Protein AF-A0A016A3X8-F1 (afdb_monomer)

Secondary structure (DSSP, 8-state):
-------SSS--HHHHHHHHHHSTT-----EEEEGGGTEEEES-TT-SS----EEEEEE-TTS-EEEEEESSHHHHHHHHHHHHS---SSHHHHHHHHHHHTTT-TT-EEEEEEPEE-

Mean predicted aligned error: 3.62 Å

Foldseek 3Di:
DDDDDDDPPDDPVVVVVVVCVVPVVDDDWDWDDDPVVLATATQPPVCPPNQFFKWKWWAALVRDTDIDTDNDVVVVQVVLCVVQVDHDDDPVVSQVSQVVRCVSPVPTGIDMHGHDYD

Organism: NCBI:txid1339280

Sequence (118 aa):
MKFTTETAWSPCDETFELVCEKFPTLCYFYQSEEPGLAEYWTNDQEGKYFPDKYIADLCTPDDKWYKEYFVNQTEIFKWFEEISGQSVESITEILAIAEQWKNENDKSFCNIYEYAAG

Radius of gyration: 17.31 Å; Cα contacts (8 Å, |Δi|>4): 169; chains: 1; bounding box: 45×26×46 Å

pLDDT: mean 94.52, std 3.82, range [76.69, 98.25]

Structure (mmCIF, N/CA/C/O backbone):
data_AF-A0A016A3X8-F1
#
_entry.id   AF-A0A016A3X8-F1
#
loop_
_atom_site.group_PDB
_atom_site.id
_atom_site.type_symbol
_atom_site.label_atom_id
_atom_site.label_alt_id
_atom_site.label_comp_id
_atom_site.label_asym_id
_atom_site.label_entity_id
_atom_site.label_seq_id
_atom_site.pdbx_PDB_ins_code
_atom_site.Cartn_x
_atom_site.Cartn_y
_atom_site.Cartn_z
_atom_site.occupancy
_atom_site.B_iso_or_equiv
_atom_site.auth_seq_id
_atom_site.auth_comp_id
_atom_site.auth_asym_id
_atom_site.auth_atom_id
_atom_site.pdbx_PDB_model_num
ATOM 1 N N . MET A 1 1 ? 8.181 -10.983 -19.287 1.00 85.00 1 MET A N 1
ATOM 2 C CA . MET A 1 1 ? 8.244 -12.114 -18.333 1.00 85.00 1 MET A CA 1
ATOM 3 C C . MET A 1 1 ? 8.016 -11.532 -16.948 1.00 85.00 1 MET A C 1
ATOM 5 O O . MET A 1 1 ? 8.533 -10.450 -16.719 1.00 85.00 1 MET A O 1
ATOM 9 N N . LYS A 1 2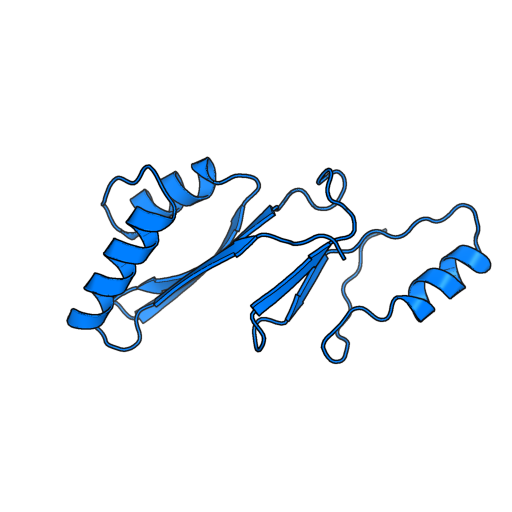 ? 7.234 -12.175 -16.075 1.00 89.81 2 LYS A N 1
ATOM 10 C CA . LYS A 1 2 ? 6.999 -11.730 -14.689 1.00 89.81 2 LYS A CA 1
ATOM 11 C C . LYS A 1 2 ? 7.243 -12.920 -13.765 1.00 89.81 2 LYS A C 1
ATOM 13 O O . LYS A 1 2 ? 6.823 -14.026 -14.098 1.00 89.81 2 LYS A O 1
ATOM 18 N N . PHE A 1 3 ? 7.949 -12.703 -12.668 1.00 90.81 3 PHE A N 1
ATOM 19 C CA . PHE A 1 3 ? 8.227 -13.698 -11.636 1.00 90.81 3 PHE A CA 1
ATOM 20 C C . PHE A 1 3 ? 8.322 -12.988 -10.286 1.00 90.81 3 PHE A C 1
ATOM 22 O O . PHE A 1 3 ? 8.423 -11.763 -10.240 1.00 90.81 3 PHE A O 1
ATOM 29 N N . THR A 1 4 ? 8.259 -13.758 -9.208 1.00 92.56 4 THR A N 1
ATOM 30 C CA . THR A 1 4 ? 8.367 -13.271 -7.832 1.00 92.56 4 THR A CA 1
ATOM 31 C C . THR A 1 4 ? 9.602 -13.871 -7.178 1.00 92.56 4 THR A C 1
ATOM 33 O O . THR A 1 4 ? 9.974 -15.011 -7.468 1.00 92.56 4 THR A O 1
ATOM 36 N N . THR A 1 5 ? 10.235 -13.105 -6.300 1.00 91.25 5 THR A N 1
ATOM 37 C CA . THR A 1 5 ? 11.411 -13.518 -5.531 1.00 91.25 5 THR A CA 1
ATOM 38 C C . THR A 1 5 ? 11.248 -13.068 -4.091 1.00 91.25 5 THR A C 1
ATOM 40 O O . THR A 1 5 ? 10.657 -12.023 -3.848 1.00 91.25 5 THR A O 1
ATOM 43 N N . GLU A 1 6 ? 11.812 -13.829 -3.163 1.00 91.31 6 GLU A N 1
ATOM 44 C CA . GLU A 1 6 ? 11.952 -13.431 -1.764 1.00 91.31 6 GLU A CA 1
ATOM 45 C C . GLU A 1 6 ? 13.440 -13.206 -1.487 1.00 91.31 6 GLU A C 1
ATOM 47 O O . GLU A 1 6 ? 14.279 -14.055 -1.806 1.00 91.31 6 GLU A O 1
ATOM 52 N N . THR A 1 7 ? 13.772 -12.046 -0.935 1.00 87.62 7 THR A N 1
ATOM 53 C CA . THR A 1 7 ? 15.133 -11.619 -0.592 1.00 87.62 7 THR A CA 1
ATOM 54 C C . THR A 1 7 ? 15.158 -11.122 0.852 1.00 87.62 7 THR A C 1
ATOM 56 O O . THR A 1 7 ? 14.123 -11.015 1.505 1.00 87.62 7 THR A O 1
ATOM 59 N N . ALA A 1 8 ? 16.348 -10.858 1.393 1.00 83.75 8 ALA A N 1
ATOM 60 C CA . ALA A 1 8 ? 16.462 -10.285 2.728 1.00 83.75 8 ALA A CA 1
ATOM 61 C C . ALA A 1 8 ? 16.289 -8.761 2.648 1.00 83.75 8 ALA A C 1
ATOM 63 O O . ALA A 1 8 ? 17.215 -8.078 2.217 1.00 83.75 8 ALA A O 1
ATOM 64 N N . TRP A 1 9 ? 15.139 -8.256 3.105 1.00 76.69 9 TRP A N 1
ATOM 65 C CA . TRP A 1 9 ? 14.829 -6.838 3.367 1.00 76.69 9 TRP A CA 1
ATOM 66 C C . TRP A 1 9 ? 14.687 -5.917 2.148 1.00 76.69 9 TRP A C 1
ATOM 68 O O . TRP A 1 9 ? 13.847 -5.026 2.166 1.00 76.69 9 TRP A O 1
ATOM 78 N N . SER A 1 10 ? 15.471 -6.115 1.089 1.00 82.44 10 SER A N 1
ATOM 79 C CA . SER A 1 10 ? 15.440 -5.277 -0.113 1.00 82.44 10 SER A CA 1
ATOM 80 C C . SER A 1 10 ? 15.576 -6.106 -1.391 1.00 82.44 10 SER A C 1
ATOM 82 O O . SER A 1 10 ? 16.045 -7.253 -1.340 1.00 82.44 10 SER A O 1
ATOM 84 N N . PRO A 1 11 ? 15.210 -5.548 -2.559 1.00 84.94 11 PRO A N 1
ATOM 85 C CA . PRO A 1 11 ? 15.573 -6.122 -3.847 1.00 84.94 11 PRO A CA 1
ATOM 86 C C . PRO A 1 11 ? 17.077 -6.411 -3.929 1.00 84.94 11 PRO A C 1
ATOM 88 O O . PRO A 1 11 ? 17.897 -5.681 -3.374 1.00 84.94 11 PRO A O 1
ATOM 91 N N . CYS A 1 12 ? 17.442 -7.494 -4.617 1.00 88.88 12 CYS A N 1
ATOM 92 C CA . CYS A 1 12 ? 18.838 -7.785 -4.942 1.00 88.88 12 CYS A CA 1
ATOM 93 C C . CYS A 1 12 ? 19.155 -7.207 -6.322 1.00 88.88 12 CYS A C 1
ATOM 95 O O . CYS A 1 12 ? 19.268 -7.945 -7.309 1.00 88.88 12 CYS A O 1
ATOM 97 N N . ASP A 1 13 ? 19.226 -5.880 -6.386 1.00 88.56 13 ASP A N 1
ATOM 98 C CA . ASP A 1 13 ? 19.385 -5.129 -7.631 1.00 88.56 13 ASP A CA 1
ATOM 99 C C . ASP A 1 13 ? 20.623 -5.571 -8.407 1.00 88.56 13 ASP A C 1
ATOM 101 O O . ASP A 1 13 ? 20.549 -5.743 -9.622 1.00 88.56 13 ASP A O 1
ATOM 105 N N . GLU A 1 14 ? 21.714 -5.919 -7.719 1.00 90.31 14 GLU A N 1
ATOM 106 C CA . GLU A 1 14 ? 22.961 -6.355 -8.353 1.00 90.31 14 GLU A CA 1
ATOM 107 C C . GLU A 1 14 ? 22.769 -7.618 -9.204 1.00 90.31 14 GLU A C 1
ATOM 109 O O . GLU A 1 14 ? 23.426 -7.804 -10.232 1.00 90.31 14 GLU A O 1
ATOM 114 N N . THR A 1 15 ? 21.841 -8.498 -8.811 1.00 90.81 15 THR A N 1
ATOM 115 C CA . THR A 1 15 ? 21.508 -9.691 -9.600 1.00 90.81 15 THR A CA 1
ATOM 116 C C . THR A 1 15 ? 20.797 -9.304 -10.895 1.00 90.81 15 THR A C 1
ATOM 118 O O . THR A 1 15 ? 21.094 -9.862 -11.955 1.00 90.81 15 THR A O 1
ATOM 121 N N . PHE A 1 16 ? 19.863 -8.354 -10.837 1.00 91.19 16 PHE A N 1
ATOM 122 C CA . PHE A 1 16 ? 19.125 -7.897 -12.013 1.00 91.19 16 PHE A CA 1
ATOM 123 C C . PHE A 1 16 ? 19.992 -7.048 -12.942 1.00 91.19 16 PHE A C 1
ATOM 125 O O . PHE A 1 16 ? 19.949 -7.238 -14.160 1.00 91.19 16 PHE A O 1
ATOM 132 N N . GLU A 1 17 ? 20.834 -6.188 -12.377 1.00 92.62 17 GLU A N 1
ATOM 133 C CA . GLU A 1 17 ? 21.842 -5.422 -13.102 1.00 92.62 17 GLU A CA 1
ATOM 134 C C . GLU A 1 17 ? 22.770 -6.349 -13.889 1.00 92.62 17 GLU A C 1
ATOM 136 O O . GLU A 1 17 ? 22.898 -6.188 -15.103 1.00 92.62 17 GLU A O 1
ATOM 141 N N . LEU A 1 18 ? 23.308 -7.402 -13.262 1.00 94.75 18 LEU A N 1
ATOM 142 C CA . LEU A 1 18 ? 24.160 -8.388 -13.933 1.00 94.75 18 LEU A CA 1
ATOM 143 C C . LEU A 1 18 ? 23.449 -9.098 -15.103 1.00 94.75 18 LEU A C 1
ATOM 145 O O . LEU A 1 18 ? 24.055 -9.380 -16.144 1.00 94.75 18 LEU A O 1
ATOM 149 N N . VAL A 1 19 ? 22.154 -9.402 -14.962 1.00 92.38 19 VAL A N 1
ATOM 150 C CA . VAL A 1 19 ? 21.351 -9.988 -16.049 1.00 92.38 19 VAL A CA 1
ATOM 151 C C . VAL A 1 19 ? 21.213 -9.001 -17.209 1.00 92.38 19 VAL A C 1
ATOM 153 O O . VAL A 1 19 ? 21.394 -9.394 -18.365 1.00 92.38 19 VAL A O 1
ATOM 156 N N . CYS A 1 20 ? 20.939 -7.729 -16.923 1.00 93.31 20 CYS A N 1
ATOM 157 C CA . CYS A 1 20 ? 20.851 -6.673 -17.929 1.00 93.31 20 CYS A CA 1
ATOM 158 C C . CYS A 1 20 ? 22.199 -6.400 -18.611 1.00 93.31 20 CYS A C 1
ATOM 160 O O . CYS A 1 20 ? 22.235 -6.233 -19.830 1.00 93.31 20 CYS A O 1
ATOM 162 N N . GLU A 1 21 ? 23.316 -6.452 -17.882 1.00 94.81 21 GLU A N 1
ATOM 163 C CA . GLU A 1 21 ? 24.662 -6.384 -18.461 1.00 94.81 21 GLU A CA 1
ATOM 164 C C . GLU A 1 21 ? 24.911 -7.533 -19.446 1.00 94.81 21 GLU A C 1
ATOM 166 O O . GLU A 1 21 ? 25.468 -7.336 -20.531 1.00 94.81 21 GLU A O 1
ATOM 171 N N . LYS A 1 22 ? 24.477 -8.752 -19.097 1.00 97.00 22 LYS A N 1
ATOM 172 C CA . LYS A 1 22 ? 24.661 -9.929 -19.951 1.00 97.00 22 LYS A CA 1
ATOM 173 C C . LYS A 1 22 ? 23.731 -9.938 -21.164 1.00 97.00 22 LYS A C 1
ATOM 175 O O . LYS A 1 22 ? 24.113 -10.456 -22.219 1.00 97.00 22 LYS A O 1
ATOM 180 N N . PHE A 1 23 ? 22.532 -9.381 -21.021 1.00 95.94 23 PHE A N 1
ATOM 181 C CA . PHE A 1 23 ? 21.494 -9.332 -22.046 1.00 95.94 23 PHE A CA 1
ATOM 182 C C . PHE A 1 23 ? 20.973 -7.892 -22.218 1.00 95.94 23 PHE A C 1
ATOM 184 O O . PHE A 1 23 ? 19.876 -7.586 -21.754 1.00 95.94 23 PHE A O 1
ATOM 191 N N . PRO A 1 24 ? 21.680 -7.020 -22.969 1.00 93.19 24 PRO A N 1
ATOM 192 C CA . PRO A 1 24 ? 21.409 -5.571 -23.013 1.00 93.19 24 PRO A CA 1
ATOM 193 C C . PRO A 1 24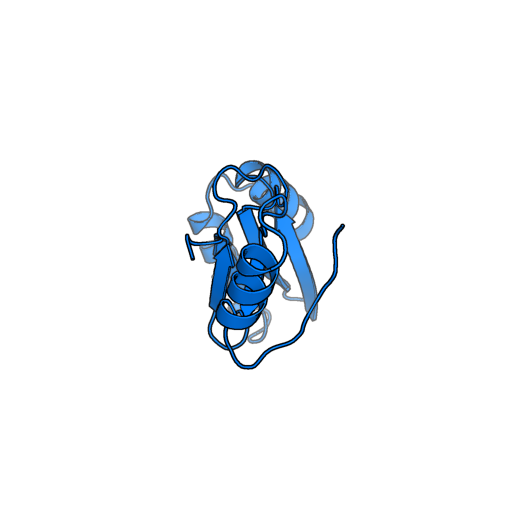 ? 20.057 -5.148 -23.601 1.00 93.19 24 PRO A C 1
ATOM 195 O O . PRO A 1 24 ? 19.715 -3.971 -23.607 1.00 93.19 24 PRO A O 1
ATOM 198 N N . THR A 1 25 ? 19.302 -6.094 -24.160 1.00 95.50 25 THR A N 1
ATOM 199 C CA . THR A 1 25 ? 17.938 -5.850 -24.658 1.00 95.50 25 THR A CA 1
ATOM 200 C C . THR A 1 25 ? 16.877 -6.011 -23.570 1.00 95.50 25 THR A C 1
ATOM 202 O O . THR A 1 25 ? 15.715 -5.684 -23.803 1.00 95.50 25 THR A O 1
ATOM 205 N N . LEU A 1 26 ? 17.259 -6.528 -22.399 1.00 93.81 26 LEU A N 1
ATOM 206 C CA . LEU A 1 26 ? 16.390 -6.659 -21.243 1.00 93.81 26 LEU A CA 1
ATOM 207 C C . LEU A 1 26 ? 16.487 -5.408 -20.370 1.00 93.81 26 LEU A C 1
ATOM 209 O O . LEU A 1 26 ? 17.570 -4.889 -20.116 1.00 93.81 26 LEU A O 1
ATOM 213 N N . CYS A 1 27 ? 15.338 -4.987 -19.859 1.00 92.19 27 CYS A N 1
ATOM 214 C CA . CYS A 1 27 ? 15.216 -4.050 -18.750 1.00 92.19 27 CYS A CA 1
ATOM 215 C C . CYS A 1 27 ? 14.398 -4.743 -17.660 1.00 92.19 27 CYS A C 1
ATOM 217 O O . CYS A 1 27 ? 13.520 -5.555 -17.981 1.00 92.19 27 CYS A O 1
ATOM 219 N N . TYR A 1 28 ? 14.670 -4.429 -16.398 1.00 93.12 28 TYR A N 1
ATOM 220 C CA . TYR A 1 28 ? 13.908 -4.958 -15.274 1.00 93.12 28 TYR A CA 1
ATOM 221 C C . TYR A 1 28 ? 13.112 -3.845 -14.598 1.00 93.12 28 TYR A C 1
ATOM 223 O O . TYR A 1 28 ? 13.554 -2.702 -14.517 1.00 93.12 28 TYR A O 1
ATOM 231 N N . PHE A 1 29 ? 11.926 -4.213 -14.129 1.00 94.69 29 PHE A N 1
ATOM 232 C CA . PHE A 1 29 ? 11.071 -3.378 -13.302 1.00 94.69 29 PHE A CA 1
ATOM 233 C C . PHE A 1 29 ? 10.638 -4.209 -12.103 1.00 94.69 29 PHE A C 1
ATOM 235 O O . PHE A 1 29 ? 10.431 -5.420 -12.251 1.00 94.69 29 PHE A O 1
ATOM 242 N N . TYR A 1 30 ? 10.493 -3.582 -10.945 1.00 94.12 30 TYR A N 1
ATOM 243 C CA . TYR A 1 30 ? 10.114 -4.270 -9.720 1.00 94.12 30 TYR A CA 1
ATOM 244 C C . TYR A 1 30 ? 9.117 -3.467 -8.887 1.00 94.12 30 TYR A C 1
ATOM 246 O O . TYR A 1 30 ? 9.015 -2.246 -8.987 1.00 94.12 30 TYR A O 1
ATOM 254 N N . GLN A 1 31 ? 8.424 -4.198 -8.022 1.00 95.12 31 GLN A N 1
ATOM 255 C CA . GLN A 1 31 ? 7.641 -3.705 -6.899 1.00 95.12 31 GLN A CA 1
ATOM 256 C C . GLN A 1 31 ? 8.019 -4.606 -5.719 1.00 95.12 31 GLN A C 1
ATOM 258 O O . GLN A 1 31 ? 7.960 -5.831 -5.842 1.00 95.12 31 GLN A O 1
ATOM 263 N N . SER A 1 32 ? 8.498 -4.009 -4.633 1.00 95.00 32 SER A N 1
ATOM 264 C CA . SER A 1 32 ? 9.043 -4.699 -3.464 1.00 95.00 32 SER A CA 1
ATOM 265 C C . SER A 1 32 ? 8.244 -4.350 -2.224 1.00 95.00 32 SER A C 1
ATOM 267 O O . SER A 1 32 ? 7.858 -3.195 -2.046 1.00 95.00 32 SER A O 1
ATOM 269 N N . GLU A 1 33 ? 8.040 -5.335 -1.356 1.00 95.19 33 GLU A N 1
ATOM 270 C CA . GLU A 1 33 ? 7.295 -5.189 -0.111 1.00 95.19 33 GLU A CA 1
ATOM 271 C C . GLU A 1 33 ? 8.080 -5.804 1.043 1.00 95.19 33 GLU A C 1
ATOM 273 O O . GLU A 1 33 ? 8.364 -7.000 1.033 1.00 95.19 33 GLU A O 1
ATOM 278 N N . GLU A 1 34 ? 8.359 -5.001 2.062 1.00 94.19 34 GLU A N 1
ATOM 279 C CA . GLU A 1 34 ? 8.853 -5.440 3.364 1.00 94.19 34 GLU A CA 1
ATOM 280 C C . GLU A 1 34 ? 7.895 -4.906 4.447 1.00 94.19 34 GLU A C 1
ATOM 282 O O . GLU A 1 34 ? 8.119 -3.843 5.043 1.00 94.19 34 GLU A O 1
ATOM 287 N N . PRO A 1 35 ? 6.772 -5.617 4.694 1.00 90.31 35 PRO A N 1
ATOM 288 C CA . PRO A 1 35 ? 5.736 -5.161 5.618 1.00 90.31 35 PRO A CA 1
ATOM 289 C C . PRO A 1 35 ? 6.233 -5.002 7.056 1.00 90.31 35 PRO A C 1
ATOM 291 O O . PRO A 1 35 ? 5.711 -4.163 7.788 1.00 90.31 35 PRO A O 1
ATOM 294 N N . GLY A 1 36 ? 7.254 -5.768 7.467 1.00 88.38 36 GLY A N 1
ATOM 295 C CA . GLY A 1 36 ? 7.823 -5.695 8.812 1.00 88.38 36 GLY A CA 1
ATOM 296 C C . GLY A 1 36 ? 8.497 -4.355 9.117 1.00 88.38 36 GLY A C 1
ATOM 297 O O . GLY A 1 36 ? 8.579 -3.971 10.285 1.00 88.38 36 GLY A O 1
ATOM 298 N N . LEU A 1 37 ? 8.936 -3.633 8.081 1.00 90.81 37 LEU A N 1
ATOM 299 C CA . LEU A 1 37 ? 9.555 -2.308 8.180 1.00 90.81 37 LEU A CA 1
ATOM 300 C C . LEU A 1 37 ? 8.736 -1.204 7.495 1.00 90.81 37 LEU A C 1
ATOM 302 O O . LEU A 1 37 ? 9.176 -0.058 7.468 1.00 90.81 37 LEU A O 1
ATOM 306 N N . ALA A 1 38 ? 7.539 -1.527 6.989 1.00 91.88 38 ALA A N 1
ATOM 307 C CA . ALA A 1 38 ? 6.710 -0.628 6.184 1.00 91.88 38 ALA A CA 1
ATOM 308 C C . ALA A 1 38 ? 7.450 -0.052 4.959 1.00 91.88 38 ALA A C 1
ATOM 310 O O . ALA A 1 38 ? 7.240 1.100 4.573 1.00 91.88 38 ALA A O 1
ATOM 311 N N . GLU A 1 39 ? 8.316 -0.861 4.354 1.00 93.12 39 GLU A N 1
ATOM 312 C CA . GLU A 1 39 ? 9.112 -0.476 3.196 1.00 93.12 39 GLU A CA 1
ATOM 313 C C . GLU A 1 39 ? 8.480 -1.010 1.911 1.00 93.12 39 GLU A C 1
ATOM 315 O O . GLU A 1 39 ? 8.312 -2.215 1.719 1.00 93.12 39 GLU A O 1
ATOM 320 N N . TYR A 1 40 ? 8.117 -0.086 1.024 1.00 95.12 40 TYR A N 1
ATOM 321 C CA . TYR A 1 40 ? 7.418 -0.378 -0.218 1.00 95.12 40 TYR A CA 1
ATOM 322 C C . TYR A 1 40 ? 8.062 0.424 -1.341 1.00 95.12 40 TYR A C 1
ATOM 324 O O . TYR A 1 40 ? 7.948 1.649 -1.384 1.00 95.12 40 TYR A O 1
ATOM 332 N N . TRP A 1 41 ? 8.754 -0.267 -2.243 1.00 95.38 41 TRP A N 1
ATOM 333 C CA . TRP A 1 41 ? 9.619 0.354 -3.249 1.00 95.38 41 TRP A CA 1
ATOM 334 C C . TRP A 1 41 ? 9.240 -0.084 -4.658 1.00 95.38 41 TRP A C 1
ATOM 336 O O . TRP A 1 41 ? 8.881 -1.241 -4.886 1.00 95.38 41 TRP A O 1
ATOM 346 N N . THR A 1 42 ? 9.357 0.819 -5.626 1.00 96.06 42 THR A N 1
ATOM 347 C CA . THR A 1 42 ? 9.251 0.483 -7.047 1.00 96.06 42 THR A CA 1
ATOM 348 C C . THR A 1 42 ? 10.113 1.398 -7.906 1.00 96.06 42 THR A C 1
ATOM 350 O O . THR A 1 42 ? 10.162 2.613 -7.699 1.00 96.06 42 THR A O 1
ATOM 353 N N . ASN A 1 43 ? 10.733 0.823 -8.935 1.00 94.94 43 ASN A N 1
ATOM 354 C CA . ASN A 1 43 ? 11.390 1.581 -9.999 1.00 94.94 43 ASN A CA 1
ATOM 355 C C . ASN A 1 43 ? 10.450 1.868 -11.198 1.00 94.94 43 ASN A C 1
ATOM 357 O O . ASN A 1 43 ? 10.868 2.476 -12.184 1.00 94.94 43 ASN A O 1
ATOM 361 N N . ASP A 1 44 ? 9.173 1.469 -11.124 1.00 95.94 44 ASP A N 1
ATOM 362 C CA . ASP A 1 44 ? 8.133 1.715 -12.132 1.00 95.94 44 ASP A CA 1
ATOM 363 C C . ASP A 1 44 ? 7.167 2.819 -11.677 1.00 95.94 44 ASP A C 1
ATOM 365 O O . ASP A 1 44 ? 5.966 2.620 -11.531 1.00 95.94 44 ASP A O 1
ATOM 369 N N . GLN A 1 45 ? 7.695 4.022 -11.453 1.00 92.12 45 GLN A N 1
ATOM 370 C CA . GLN A 1 45 ? 6.920 5.164 -10.938 1.00 92.12 45 GLN A CA 1
ATOM 371 C C . GLN A 1 45 ? 5.757 5.592 -11.855 1.00 92.12 45 GLN A C 1
ATOM 373 O O . GLN A 1 45 ? 4.758 6.164 -11.406 1.00 92.12 45 GLN A O 1
ATOM 378 N N . GLU A 1 46 ? 5.869 5.309 -13.155 1.00 92.06 46 GLU A N 1
ATOM 379 C CA . GLU A 1 46 ? 4.786 5.540 -14.115 1.00 92.06 46 GLU A CA 1
ATOM 380 C C . GLU A 1 46 ? 3.638 4.529 -13.953 1.00 92.06 46 GLU A C 1
ATOM 382 O O . GLU A 1 46 ? 2.518 4.807 -14.385 1.00 92.06 46 GLU A O 1
ATOM 387 N N . GLY A 1 47 ? 3.894 3.388 -13.307 1.00 93.62 47 GLY A N 1
ATOM 388 C CA . GLY A 1 47 ? 2.950 2.292 -13.116 1.00 93.62 47 GLY A CA 1
ATOM 389 C C . GLY A 1 47 ? 2.619 1.561 -14.415 1.00 93.62 47 GLY A C 1
ATOM 390 O O . GLY A 1 47 ? 1.489 1.118 -14.625 1.00 93.62 47 GLY A O 1
ATOM 391 N N . LYS A 1 48 ? 3.578 1.483 -15.344 1.00 94.88 48 LYS A N 1
ATOM 392 C CA . LYS A 1 48 ? 3.359 0.904 -16.676 1.00 94.88 48 LYS A CA 1
ATOM 393 C C . LYS A 1 48 ? 3.252 -0.621 -16.634 1.00 94.88 48 LYS A C 1
ATOM 395 O O . LYS A 1 48 ? 2.537 -1.217 -17.441 1.00 94.88 48 LYS A O 1
ATOM 400 N N . TYR A 1 49 ? 3.995 -1.246 -15.735 1.00 94.94 49 TYR A N 1
ATOM 401 C CA . TYR A 1 49 ? 4.077 -2.688 -15.523 1.00 94.94 49 TYR A CA 1
ATOM 402 C C . TYR A 1 49 ? 3.474 -3.102 -14.174 1.00 94.94 49 TYR A C 1
ATOM 404 O O . TYR A 1 49 ? 2.961 -4.219 -14.055 1.00 94.94 49 TYR A O 1
ATOM 412 N N . PHE A 1 50 ? 3.509 -2.197 -13.198 1.00 95.38 50 PHE A N 1
ATOM 413 C CA . PHE A 1 50 ? 2.997 -2.329 -11.841 1.00 95.38 50 PHE A CA 1
ATOM 414 C C . PHE A 1 50 ? 2.065 -1.146 -11.540 1.00 95.38 50 PHE A C 1
ATOM 416 O O . PHE A 1 50 ? 2.516 -0.107 -11.069 1.00 95.38 50 PHE A O 1
ATOM 423 N N . PRO A 1 51 ? 0.770 -1.247 -11.888 1.00 95.81 51 PRO A N 1
ATOM 424 C CA . PRO A 1 51 ? -0.143 -0.106 -11.820 1.00 95.81 51 PRO A CA 1
ATOM 425 C C . PRO A 1 51 ? -0.518 0.291 -10.388 1.00 95.81 51 PRO A C 1
ATOM 427 O O . PRO A 1 51 ? -0.956 1.421 -10.170 1.00 95.81 51 PRO A O 1
ATOM 430 N N . ASP A 1 52 ? -0.369 -0.624 -9.432 1.00 97.19 52 ASP A N 1
ATOM 431 C CA . ASP A 1 52 ? -0.711 -0.396 -8.035 1.00 97.19 52 ASP A CA 1
ATOM 432 C C . ASP A 1 52 ? 0.281 0.578 -7.397 1.00 97.19 52 ASP A C 1
ATOM 434 O O . ASP A 1 52 ? 1.495 0.396 -7.452 1.00 97.19 52 ASP A O 1
ATOM 438 N N . LYS A 1 53 ? -0.253 1.628 -6.778 1.00 96.69 53 LYS A N 1
ATOM 439 C CA . LYS A 1 53 ? 0.520 2.685 -6.114 1.00 96.69 53 LYS A CA 1
ATOM 440 C C . LYS A 1 53 ? 0.343 2.675 -4.613 1.00 96.69 53 LYS A C 1
ATOM 442 O O . LYS A 1 53 ? 1.225 3.140 -3.901 1.00 96.69 53 LYS A O 1
ATOM 447 N N . TYR A 1 54 ? -0.778 2.141 -4.147 1.00 97.44 54 TYR A N 1
ATOM 448 C CA . TYR A 1 54 ? -1.139 2.127 -2.746 1.00 97.44 54 TYR A CA 1
ATOM 449 C C . TYR A 1 54 ? -1.436 0.717 -2.266 1.00 97.44 54 TYR A C 1
ATOM 451 O O . TYR A 1 54 ? -1.895 -0.133 -3.030 1.00 97.44 54 TYR A O 1
ATOM 459 N N . ILE A 1 55 ? -1.226 0.512 -0.974 1.00 97.81 55 ILE A N 1
ATOM 460 C CA . ILE A 1 55 ? -1.551 -0.717 -0.258 1.00 97.81 55 ILE A CA 1
ATOM 461 C C . ILE A 1 55 ? -2.373 -0.315 0.955 1.00 97.81 55 ILE A C 1
ATOM 463 O O . ILE A 1 55 ? -1.940 0.549 1.718 1.00 97.81 55 ILE A O 1
ATOM 467 N N . ALA A 1 56 ? -3.527 -0.940 1.151 1.00 97.56 56 ALA A N 1
ATOM 468 C CA . ALA A 1 56 ? -4.251 -0.867 2.411 1.00 97.56 56 ALA A CA 1
ATOM 469 C C . ALA A 1 56 ? -4.091 -2.193 3.154 1.00 97.56 56 ALA A C 1
ATOM 471 O O . ALA A 1 56 ? -4.395 -3.248 2.602 1.00 97.56 56 ALA A O 1
ATOM 472 N N . ASP A 1 57 ? -3.626 -2.129 4.397 1.00 97.25 57 ASP A N 1
ATOM 473 C CA . ASP A 1 57 ? -3.527 -3.256 5.324 1.00 97.25 57 ASP A CA 1
ATOM 474 C C . ASP A 1 57 ? -4.371 -2.927 6.557 1.00 97.25 57 ASP A C 1
ATOM 476 O O . ASP A 1 57 ? -4.103 -1.952 7.269 1.00 97.25 57 ASP A O 1
ATOM 480 N N . LEU A 1 58 ? -5.449 -3.676 6.762 1.00 96.25 58 LEU A N 1
ATOM 481 C CA . LEU A 1 58 ? -6.525 -3.304 7.671 1.00 96.25 58 LEU A CA 1
ATOM 482 C C . LEU A 1 58 ? -7.080 -4.517 8.410 1.00 96.25 58 LEU A C 1
ATOM 484 O O . LEU A 1 58 ? -7.318 -5.571 7.827 1.00 96.25 58 LEU A O 1
ATOM 488 N N . CYS A 1 59 ? -7.359 -4.333 9.697 1.00 97.44 59 CYS A N 1
ATOM 489 C CA . CYS A 1 59 ? -8.098 -5.268 10.533 1.00 97.44 59 CYS A CA 1
ATOM 490 C C . CYS A 1 59 ? -9.285 -4.541 11.179 1.00 97.44 59 CYS A C 1
ATOM 492 O O . CYS A 1 59 ? -9.097 -3.564 11.910 1.00 97.44 59 CYS A O 1
ATOM 494 N N . THR A 1 60 ? -10.504 -4.999 10.902 1.00 96.81 60 THR A N 1
ATOM 495 C CA . THR A 1 60 ? -11.752 -4.422 11.431 1.00 96.81 60 THR A CA 1
ATOM 496 C C . THR A 1 60 ? -12.017 -4.828 12.889 1.00 96.81 60 THR A C 1
ATOM 498 O O . THR A 1 60 ? -11.378 -5.751 13.403 1.00 96.81 60 THR A O 1
ATOM 5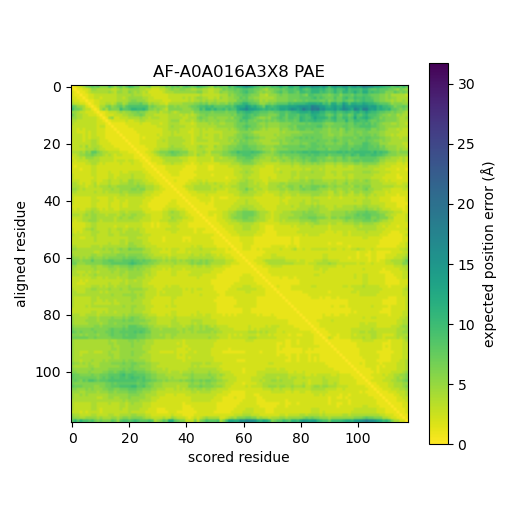01 N N . PRO A 1 61 ? -12.981 -4.184 13.581 1.00 97.06 61 PRO A N 1
ATOM 502 C CA . PRO A 1 61 ? -13.403 -4.582 14.929 1.00 97.06 61 PRO A CA 1
ATOM 503 C C . PRO A 1 61 ? -13.859 -6.035 15.065 1.00 97.06 61 PRO A C 1
ATOM 505 O O . PRO A 1 61 ? -13.673 -6.641 16.118 1.00 97.06 61 PRO A O 1
ATOM 508 N N . ASP A 1 62 ? -14.426 -6.613 14.004 1.00 96.06 62 ASP A N 1
ATOM 509 C CA . ASP A 1 62 ? -14.889 -8.003 13.962 1.00 96.06 62 ASP A CA 1
ATOM 510 C C . ASP A 1 62 ? -13.792 -9.012 13.562 1.00 96.06 62 ASP A C 1
ATOM 512 O O . ASP A 1 62 ? -14.109 -10.108 13.100 1.00 96.06 62 ASP A O 1
ATOM 516 N N . ASP A 1 63 ? -12.515 -8.649 13.752 1.00 94.31 63 ASP A N 1
ATOM 517 C CA . ASP A 1 63 ? -11.320 -9.461 13.470 1.00 94.31 63 ASP A CA 1
ATOM 518 C C . ASP A 1 63 ? -11.190 -9.900 11.993 1.00 94.31 63 ASP A C 1
ATOM 520 O O . ASP A 1 63 ? -10.531 -10.900 11.685 1.00 94.31 63 ASP A O 1
ATOM 524 N N . LYS A 1 64 ? -11.799 -9.169 11.044 1.00 96.88 64 LYS A N 1
ATOM 525 C CA . LYS A 1 64 ? -11.576 -9.416 9.612 1.00 96.88 64 LYS A CA 1
ATOM 526 C C . LYS A 1 64 ? -10.370 -8.634 9.126 1.00 96.88 64 LYS A C 1
ATOM 528 O O . LYS A 1 64 ? -10.317 -7.411 9.227 1.00 96.88 64 LYS A O 1
ATOM 533 N N . TRP A 1 65 ? -9.429 -9.368 8.547 1.00 96.75 65 TRP A N 1
ATOM 534 C CA . TRP A 1 65 ? -8.215 -8.814 7.971 1.00 96.75 65 TRP A CA 1
ATOM 535 C C . TRP A 1 65 ? -8.321 -8.699 6.450 1.00 96.75 65 TRP A C 1
ATOM 537 O O . TRP A 1 65 ? -8.792 -9.624 5.784 1.00 96.75 65 TRP A O 1
ATOM 547 N N . TYR A 1 66 ? -7.848 -7.575 5.920 1.00 97.06 66 TYR A N 1
ATOM 548 C CA . TYR A 1 66 ? -7.797 -7.267 4.501 1.00 97.06 66 TYR A CA 1
ATOM 549 C C . TYR A 1 66 ? -6.426 -6.694 4.150 1.00 97.06 66 TYR A C 1
ATOM 551 O O . TYR A 1 66 ? -5.905 -5.838 4.865 1.00 97.06 66 TYR A O 1
ATOM 559 N N . LYS A 1 67 ? -5.885 -7.126 3.011 1.00 96.56 67 LYS A N 1
ATOM 560 C CA . LYS A 1 67 ? -4.727 -6.501 2.377 1.00 96.56 67 LYS A CA 1
ATOM 561 C C . LYS A 1 67 ? -5.011 -6.341 0.892 1.00 96.56 67 LYS A C 1
ATOM 563 O O . LYS A 1 67 ? -5.102 -7.339 0.182 1.00 96.56 67 LYS A O 1
ATOM 568 N N . GLU A 1 68 ? -5.169 -5.102 0.449 1.00 98.00 68 GLU A N 1
ATOM 569 C CA . GLU A 1 68 ? -5.595 -4.765 -0.912 1.00 98.00 68 GLU A CA 1
ATOM 570 C C . GLU A 1 68 ? -4.675 -3.719 -1.543 1.00 98.00 68 GLU A C 1
ATOM 572 O O . GLU A 1 68 ? -4.036 -2.927 -0.845 1.00 98.00 68 GLU A O 1
ATOM 577 N N . TYR A 1 69 ? -4.617 -3.726 -2.874 1.00 97.69 69 TYR A N 1
ATOM 578 C CA . TYR A 1 69 ? -3.728 -2.892 -3.683 1.00 97.69 69 TYR A CA 1
ATOM 579 C C . TYR A 1 69 ? -4.551 -1.999 -4.607 1.00 97.69 69 TYR A C 1
ATOM 581 O O . TYR A 1 69 ? -5.569 -2.433 -5.148 1.00 97.69 69 TYR A O 1
ATOM 589 N N . PHE A 1 70 ? -4.120 -0.749 -4.777 1.00 97.94 70 PHE A N 1
ATOM 590 C CA . PHE A 1 70 ? -4.910 0.262 -5.478 1.00 97.94 70 PHE A CA 1
ATOM 591 C C . PHE A 1 70 ? -4.060 1.141 -6.379 1.00 97.94 70 PHE A C 1
ATOM 593 O O . PHE A 1 70 ? -2.944 1.534 -6.032 1.00 97.94 70 PHE A O 1
ATOM 600 N N . VAL A 1 71 ? -4.636 1.549 -7.508 1.00 96.94 71 VAL A N 1
ATOM 601 C CA . VAL A 1 71 ? -3.975 2.436 -8.476 1.00 96.94 71 VAL A CA 1
ATOM 602 C C . VAL A 1 71 ? -4.017 3.894 -8.007 1.00 96.94 71 VAL A C 1
ATOM 604 O O . VAL A 1 71 ? -3.144 4.698 -8.339 1.00 96.94 71 VAL A O 1
ATOM 607 N N . ASN A 1 72 ? -5.053 4.267 -7.252 1.00 96.19 72 ASN A N 1
ATOM 608 C CA . ASN A 1 72 ? -5.288 5.635 -6.796 1.00 96.19 72 ASN A CA 1
ATOM 609 C C . ASN A 1 72 ? -6.086 5.681 -5.482 1.00 96.19 72 ASN A C 1
ATOM 611 O O . ASN A 1 72 ? -6.768 4.728 -5.116 1.00 96.19 72 ASN A O 1
ATOM 615 N N . GLN A 1 73 ? -6.053 6.831 -4.803 1.00 97.44 73 GLN A N 1
ATOM 616 C CA . GLN A 1 73 ? -6.737 7.015 -3.518 1.00 97.44 73 GLN A CA 1
ATOM 617 C C . GLN A 1 73 ? -8.267 6.905 -3.611 1.00 97.44 73 GLN A C 1
ATOM 619 O O . GLN A 1 73 ? -8.904 6.454 -2.668 1.00 97.44 73 GLN A O 1
ATOM 624 N N . THR A 1 74 ? -8.876 7.267 -4.745 1.00 97.25 74 THR A N 1
ATOM 625 C CA . THR A 1 74 ? -10.336 7.187 -4.911 1.00 97.25 74 THR A CA 1
ATOM 626 C C . THR A 1 74 ? -10.847 5.748 -4.831 1.00 97.25 74 THR A C 1
ATOM 628 O O . THR A 1 74 ? -11.953 5.518 -4.343 1.00 97.25 74 THR A O 1
ATOM 631 N N . GLU A 1 75 ? -10.064 4.776 -5.299 1.00 98.00 75 GLU A N 1
ATOM 632 C CA . GLU A 1 75 ? -10.390 3.355 -5.149 1.00 98.00 75 GLU A CA 1
ATOM 633 C C . GLU A 1 75 ? -10.307 2.907 -3.688 1.00 98.00 75 GLU A C 1
ATOM 635 O O . GLU A 1 75 ? -11.215 2.220 -3.226 1.00 98.00 75 GLU A O 1
ATOM 640 N N . ILE A 1 76 ? -9.298 3.380 -2.945 1.00 98.25 76 ILE A N 1
ATOM 641 C CA . ILE A 1 76 ? -9.168 3.128 -1.502 1.00 98.25 76 ILE A CA 1
ATOM 642 C C . ILE A 1 76 ? -10.396 3.648 -0.757 1.00 98.25 76 ILE A C 1
ATOM 644 O O . ILE A 1 76 ? -10.926 2.956 0.105 1.00 98.25 76 ILE A O 1
ATOM 648 N N . PHE A 1 77 ? -10.856 4.858 -1.091 1.00 98.25 77 PHE A N 1
ATOM 649 C CA . PHE A 1 77 ? -12.005 5.470 -0.429 1.00 98.25 77 PHE A CA 1
ATOM 650 C C . PHE A 1 77 ? -13.241 4.602 -0.620 1.00 98.25 77 PHE A C 1
ATOM 652 O O . PHE A 1 77 ? -13.782 4.119 0.363 1.00 98.25 77 PHE A O 1
ATOM 659 N N . LYS A 1 78 ? -13.607 4.286 -1.867 1.00 98.00 78 LYS A N 1
ATOM 660 C CA . LYS A 1 78 ? -14.760 3.418 -2.167 1.00 98.00 78 LYS A CA 1
ATOM 661 C C . LYS A 1 78 ? -14.684 2.074 -1.448 1.00 98.00 78 LYS A C 1
ATOM 663 O O . LYS A 1 78 ? -15.666 1.636 -0.861 1.00 98.00 78 LYS A O 1
ATOM 668 N N . TRP A 1 79 ? -13.515 1.443 -1.472 1.00 98.19 79 TRP A N 1
ATOM 669 C CA . TRP A 1 79 ? -13.285 0.179 -0.783 1.00 98.19 79 TRP A CA 1
ATOM 670 C C . TRP A 1 79 ? -13.462 0.304 0.738 1.00 98.19 79 TRP A C 1
ATOM 672 O O . TRP A 1 79 ? -14.125 -0.521 1.365 1.00 98.19 79 TRP A O 1
ATOM 682 N N . PHE A 1 80 ? -12.930 1.367 1.342 1.00 98.06 80 PHE A N 1
ATOM 683 C CA . PHE A 1 80 ? -13.085 1.612 2.770 1.00 98.06 80 PHE A CA 1
ATOM 684 C C . PHE A 1 80 ? -14.538 1.932 3.147 1.00 98.06 80 PHE A C 1
ATOM 686 O O . PHE A 1 80 ? -15.001 1.489 4.198 1.00 98.06 80 PHE A O 1
ATOM 693 N N . GLU A 1 81 ? -15.279 2.656 2.305 1.00 97.69 81 GLU A N 1
ATOM 694 C CA . GLU A 1 81 ? -16.713 2.910 2.501 1.00 97.69 81 GLU A CA 1
ATOM 695 C C . GLU A 1 81 ? -17.515 1.601 2.535 1.00 97.69 81 GLU A C 1
ATOM 697 O O . GLU A 1 81 ? -18.389 1.438 3.387 1.00 97.69 81 GLU A O 1
ATOM 702 N N . GLU A 1 82 ? -17.194 0.641 1.662 1.00 97.31 82 GLU A N 1
ATOM 703 C CA . GLU A 1 82 ? -17.838 -0.680 1.634 1.00 97.31 82 GLU A CA 1
ATOM 704 C C . GLU A 1 82 ? -17.586 -1.484 2.919 1.00 97.31 82 GLU A C 1
ATOM 706 O O . GLU A 1 82 ? -18.486 -2.175 3.401 1.00 97.31 82 GLU A O 1
ATOM 711 N N . ILE A 1 83 ? -16.386 -1.377 3.496 1.00 96.00 83 ILE A N 1
ATOM 712 C CA . ILE A 1 83 ? -16.006 -2.085 4.728 1.00 96.00 83 ILE A CA 1
ATOM 713 C C . ILE A 1 83 ? -16.586 -1.408 5.971 1.00 96.00 83 ILE A C 1
ATOM 715 O O . ILE A 1 83 ? -17.131 -2.071 6.853 1.00 96.00 83 ILE A O 1
ATOM 719 N N . SER A 1 84 ? -16.429 -0.090 6.066 1.00 94.69 84 SER A N 1
ATOM 720 C CA . SER A 1 84 ? -16.748 0.686 7.266 1.00 94.69 84 SER A CA 1
ATOM 721 C C . SER A 1 84 ? -18.209 1.133 7.335 1.00 94.69 84 SER A C 1
ATOM 723 O O . SER A 1 84 ? -18.689 1.484 8.414 1.00 94.69 84 SER A O 1
ATOM 725 N N . GLY A 1 85 ? -18.907 1.171 6.194 1.00 96.00 85 GLY A N 1
ATOM 726 C CA . GLY A 1 85 ? -20.223 1.794 6.052 1.00 96.00 85 GLY A CA 1
ATOM 727 C C . GLY A 1 85 ? -20.210 3.322 6.199 1.00 96.00 85 GLY A C 1
ATOM 728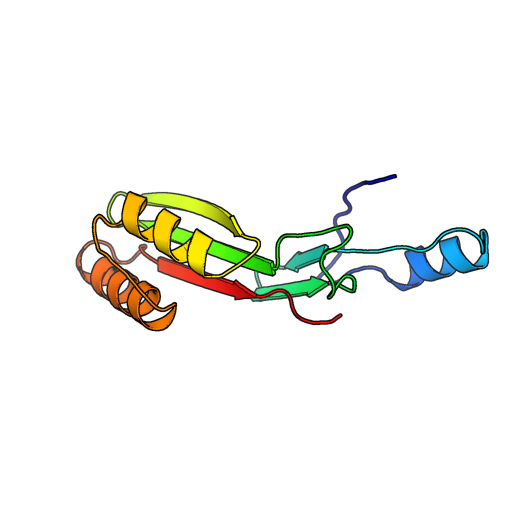 O O . GLY A 1 85 ? -21.279 3.924 6.317 1.00 96.00 85 GLY A O 1
ATOM 729 N N . GLN A 1 86 ? -19.032 3.952 6.229 1.00 95.62 86 GLN A N 1
ATOM 730 C CA . GLN A 1 86 ? -18.846 5.388 6.440 1.00 95.62 86 GLN A CA 1
ATOM 731 C C . GLN A 1 86 ? -18.201 6.025 5.215 1.00 95.62 86 GLN A C 1
ATOM 733 O O . GLN A 1 86 ? -17.201 5.516 4.722 1.00 95.62 86 GLN A O 1
ATOM 738 N N . SER A 1 87 ? -18.765 7.144 4.751 1.00 96.44 87 SER A N 1
ATOM 739 C CA . SER A 1 87 ? -18.211 7.876 3.610 1.00 96.44 87 SER A CA 1
ATOM 740 C C . SER A 1 87 ? -16.928 8.616 3.990 1.00 96.44 87 SER A C 1
ATOM 742 O O . SER A 1 87 ? -16.866 9.191 5.080 1.00 96.44 87 SER A O 1
ATOM 744 N N . VAL A 1 88 ? -15.925 8.593 3.108 1.00 96.56 88 VAL A N 1
ATOM 745 C CA . VAL A 1 88 ? -14.606 9.210 3.328 1.00 96.56 88 VAL A CA 1
ATOM 746 C C . VAL A 1 88 ? -14.081 9.877 2.058 1.00 96.56 88 VAL A C 1
ATOM 748 O O . VAL A 1 88 ? -14.220 9.356 0.953 1.00 96.56 88 VAL A O 1
ATOM 751 N N . GLU A 1 89 ? -13.414 11.016 2.217 1.00 96.25 89 GLU A N 1
ATOM 752 C CA . GLU A 1 89 ? -12.808 11.786 1.122 1.00 96.25 89 GLU A CA 1
ATOM 753 C C . GLU A 1 89 ? -11.283 11.928 1.263 1.00 96.25 89 GLU A C 1
ATOM 755 O O . GLU A 1 89 ? -10.624 12.513 0.400 1.00 96.25 89 GLU A O 1
ATOM 760 N N . SER A 1 90 ? -10.690 11.399 2.342 1.00 97.69 90 SER A N 1
ATOM 761 C CA . SER A 1 90 ? -9.241 11.446 2.557 1.00 97.69 90 SER A CA 1
ATOM 762 C C . SER A 1 90 ? -8.690 10.257 3.346 1.00 97.69 90 SER A C 1
ATOM 764 O O . SER A 1 90 ? -9.371 9.654 4.174 1.00 97.69 90 SER A O 1
ATOM 766 N N . ILE A 1 91 ? -7.395 9.973 3.158 1.00 97.25 91 ILE A N 1
ATOM 767 C CA . ILE A 1 91 ? -6.653 8.993 3.971 1.00 97.25 91 ILE A CA 1
ATOM 768 C C . ILE A 1 91 ? -6.711 9.360 5.462 1.00 97.25 91 ILE A C 1
ATOM 770 O O . ILE A 1 91 ? -6.860 8.487 6.309 1.00 97.25 91 ILE A O 1
ATOM 774 N N . THR A 1 92 ? -6.643 10.650 5.799 1.00 97.75 92 THR A N 1
ATOM 775 C CA . THR A 1 92 ? -6.722 11.116 7.191 1.00 97.75 92 THR A CA 1
ATOM 776 C C . THR A 1 92 ? -8.042 10.722 7.856 1.00 97.75 92 THR A C 1
ATOM 778 O O . THR A 1 92 ? -8.041 10.335 9.023 1.00 97.75 92 THR A O 1
ATOM 781 N N . GLU A 1 93 ? -9.159 10.789 7.129 1.00 97.88 93 GLU A N 1
ATOM 782 C CA . GLU A 1 93 ? -10.467 10.352 7.632 1.00 97.88 93 GLU A CA 1
ATOM 783 C C . GLU A 1 93 ? -10.516 8.841 7.849 1.00 97.88 93 GLU A C 1
ATOM 785 O O . GLU A 1 93 ? -10.966 8.402 8.907 1.00 97.88 93 GLU A O 1
ATOM 790 N N . ILE A 1 94 ? -9.974 8.055 6.911 1.00 97.81 94 ILE A N 1
ATOM 791 C CA . ILE A 1 94 ? -9.833 6.600 7.071 1.00 97.81 94 ILE A CA 1
ATOM 792 C C . ILE A 1 94 ? -9.076 6.273 8.363 1.00 97.81 94 ILE A C 1
ATOM 794 O O . ILE A 1 94 ? -9.552 5.492 9.188 1.00 97.81 94 ILE A O 1
ATOM 798 N N . LEU A 1 95 ? -7.916 6.902 8.570 1.00 97.00 95 LEU A N 1
ATOM 799 C CA . LEU A 1 95 ? -7.087 6.663 9.751 1.00 97.00 95 LEU A CA 1
ATOM 800 C C . LEU A 1 95 ? -7.786 7.104 11.044 1.00 97.00 95 LEU A C 1
ATOM 802 O O . LEU A 1 95 ? -7.671 6.425 12.061 1.00 97.00 95 LEU A O 1
ATOM 806 N N . ALA A 1 96 ? -8.545 8.203 11.018 1.00 97.19 96 ALA A N 1
ATOM 807 C CA . ALA A 1 96 ? -9.319 8.657 12.171 1.00 97.19 96 ALA A CA 1
ATOM 808 C C . ALA A 1 96 ? -10.444 7.677 12.544 1.00 97.19 96 ALA A C 1
ATOM 810 O O . ALA A 1 96 ? -10.672 7.436 13.729 1.00 97.19 96 ALA A O 1
ATOM 811 N N . ILE A 1 97 ? -11.124 7.090 11.554 1.00 96.56 97 ILE A N 1
ATOM 812 C CA . ILE A 1 97 ? -12.142 6.053 11.777 1.00 96.56 97 ILE A CA 1
ATOM 813 C C . ILE A 1 97 ? -11.488 4.780 12.326 1.00 96.56 97 ILE A C 1
ATOM 815 O O . ILE A 1 97 ? -11.955 4.226 13.320 1.00 96.56 97 ILE A O 1
ATOM 819 N N . ALA A 1 98 ? -10.373 4.345 11.739 1.00 95.31 98 ALA A N 1
ATOM 820 C CA . ALA A 1 98 ? -9.645 3.169 12.208 1.00 95.31 98 ALA A CA 1
ATOM 821 C C . ALA A 1 98 ? -9.075 3.343 13.627 1.00 95.31 98 ALA A C 1
ATOM 823 O O . ALA A 1 98 ? -9.009 2.382 14.391 1.00 95.31 98 ALA A O 1
ATOM 824 N N . GLU A 1 99 ? -8.706 4.561 14.029 1.00 95.88 99 GLU A N 1
ATOM 825 C CA . GLU A 1 99 ? -8.315 4.844 15.413 1.00 95.88 99 GLU A CA 1
ATOM 826 C C . GLU A 1 99 ? -9.498 4.676 16.380 1.00 95.88 99 GLU A C 1
ATOM 828 O O . GLU A 1 99 ? -9.323 4.197 17.498 1.00 95.88 99 GLU A O 1
ATOM 833 N N . GLN A 1 100 ? -10.723 5.008 15.955 1.00 96.12 100 GLN A N 1
ATOM 834 C CA . GLN A 1 100 ? -11.920 4.790 16.773 1.00 96.12 100 GLN A CA 1
ATOM 835 C C . GLN A 1 100 ? -12.240 3.304 16.948 1.00 96.12 100 GLN A C 1
ATOM 837 O O . GLN A 1 100 ? -12.670 2.917 18.037 1.00 96.12 100 GLN A O 1
ATOM 842 N N . TRP A 1 101 ? -11.976 2.474 15.932 1.00 95.75 101 TRP A N 1
ATOM 843 C CA . TRP A 1 101 ? -12.144 1.017 16.000 1.00 95.75 101 TRP A CA 1
ATOM 844 C C . TRP A 1 101 ? -11.351 0.369 17.135 1.00 95.75 101 TRP A C 1
ATOM 846 O O . TRP A 1 101 ? -11.816 -0.613 17.709 1.00 95.75 101 TRP A O 1
ATOM 856 N N . LYS A 1 102 ? -10.225 0.964 17.550 1.00 93.56 102 LYS A N 1
ATOM 857 C CA . LYS A 1 102 ? -9.441 0.483 18.700 1.00 93.56 102 LYS A CA 1
ATOM 858 C C . LYS A 1 102 ? -10.206 0.502 20.024 1.00 93.56 102 LYS A C 1
ATOM 860 O O . LYS A 1 102 ? -9.851 -0.233 20.941 1.00 93.56 102 LYS A O 1
ATOM 865 N N . ASN A 1 103 ? -11.253 1.325 20.139 1.00 95.25 103 ASN A N 1
ATOM 866 C CA . ASN A 1 103 ? -12.122 1.334 21.319 1.00 95.25 103 ASN A CA 1
ATOM 867 C C . ASN A 1 103 ? -13.060 0.118 21.365 1.00 95.25 103 ASN A C 1
ATOM 869 O O . ASN A 1 103 ? -13.522 -0.251 22.444 1.00 95.25 103 ASN A O 1
ATOM 873 N N . GLU A 1 104 ? -13.362 -0.476 20.210 1.00 95.56 104 GLU A N 1
ATOM 874 C CA . GLU A 1 104 ? -14.190 -1.678 20.089 1.00 95.56 104 GLU A CA 1
ATOM 875 C C . GLU A 1 104 ? -13.332 -2.946 20.167 1.00 95.56 104 GLU A C 1
ATOM 877 O O . GLU A 1 104 ? -13.711 -3.906 20.838 1.00 95.56 104 GLU A O 1
ATOM 882 N N . ASN A 1 105 ? -12.160 -2.930 19.526 1.00 95.88 105 ASN A N 1
ATOM 883 C CA . ASN A 1 105 ? -11.189 -4.017 19.534 1.00 95.88 105 ASN A CA 1
ATOM 884 C C . ASN A 1 105 ? -9.765 -3.449 19.419 1.00 95.88 105 ASN A C 1
ATOM 886 O O . ASN A 1 105 ? -9.407 -2.826 18.423 1.00 95.88 105 ASN A O 1
ATOM 890 N N . ASP A 1 106 ? -8.929 -3.701 20.427 1.00 95.00 106 ASP A N 1
ATOM 891 C CA . ASP A 1 106 ? -7.566 -3.165 20.526 1.00 95.00 106 ASP A CA 1
ATOM 892 C C . ASP A 1 106 ? -6.601 -3.703 19.456 1.00 95.00 106 ASP A C 1
ATOM 894 O O . ASP A 1 106 ? -5.516 -3.149 19.263 1.00 95.00 106 ASP A O 1
ATOM 898 N N . LYS A 1 107 ? -6.998 -4.756 18.737 1.00 94.88 107 LYS A N 1
ATOM 899 C CA . LYS A 1 107 ? -6.257 -5.331 17.608 1.00 94.88 107 LYS A CA 1
ATOM 900 C C . LYS A 1 107 ? -6.626 -4.719 16.263 1.00 94.88 107 LYS A C 1
ATOM 902 O O . LYS A 1 107 ? -5.973 -5.042 15.271 1.00 94.88 107 LYS A O 1
ATOM 907 N N . SER A 1 108 ? -7.658 -3.882 16.198 1.00 97.00 108 SER A N 1
ATOM 908 C CA . SER A 1 108 ? -8.039 -3.225 14.953 1.00 97.00 108 SER A CA 1
ATOM 909 C C . SER A 1 108 ? -7.007 -2.185 14.538 1.00 97.00 108 SER A C 1
ATOM 911 O O . SER A 1 108 ? -6.449 -1.452 15.359 1.00 97.00 108 SER A O 1
ATOM 913 N N . PHE A 1 109 ? -6.755 -2.112 13.236 1.00 95.81 109 PHE A N 1
ATOM 914 C CA . PHE A 1 109 ? -5.834 -1.148 12.652 1.00 95.81 109 PHE A CA 1
ATOM 915 C C . PHE A 1 109 ? -6.194 -0.872 11.195 1.00 95.81 109 PHE A C 1
ATOM 917 O O . PHE A 1 109 ? -6.885 -1.654 10.548 1.00 95.81 109 PHE A O 1
ATOM 924 N N . CYS A 1 110 ? -5.680 0.234 10.672 1.00 97.06 110 CYS A N 1
ATOM 925 C CA . CYS A 1 110 ? -5.629 0.501 9.246 1.00 97.06 110 CYS A CA 1
ATOM 926 C C . CYS A 1 110 ? -4.317 1.215 8.958 1.00 97.06 110 CYS A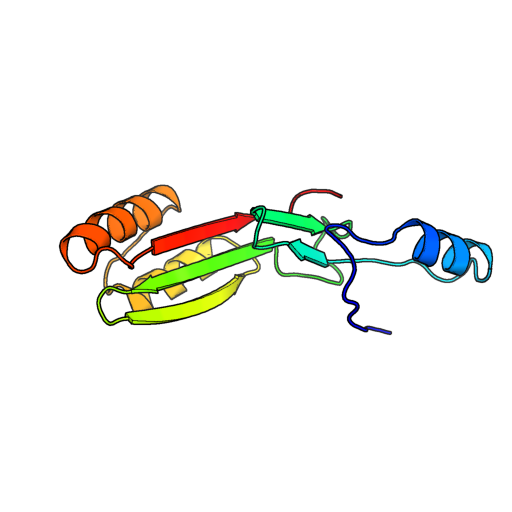 C 1
ATOM 928 O O . CYS A 1 110 ? -4.044 2.262 9.544 1.00 97.06 110 CYS A O 1
ATOM 930 N N . ASN A 1 111 ? -3.539 0.669 8.036 1.00 96.75 111 ASN A N 1
ATOM 931 C CA . ASN A 1 111 ? -2.351 1.296 7.495 1.00 96.75 111 ASN A CA 1
ATOM 932 C C . ASN A 1 111 ? -2.530 1.451 5.990 1.00 96.75 111 ASN A C 1
ATOM 934 O O . ASN A 1 111 ? -3.015 0.543 5.317 1.00 96.75 111 ASN A O 1
ATOM 938 N N . ILE A 1 112 ? -2.143 2.612 5.474 1.00 97.50 112 ILE A N 1
ATOM 939 C CA . ILE A 1 112 ? -2.154 2.893 4.043 1.00 97.50 112 ILE A CA 1
ATOM 940 C C . ILE A 1 112 ? -0.738 3.292 3.662 1.00 97.50 112 ILE A C 1
ATOM 942 O O . ILE A 1 112 ? -0.185 4.236 4.227 1.00 97.50 112 ILE A O 1
ATOM 946 N N . TYR A 1 113 ? -0.162 2.556 2.724 1.00 97.06 113 TYR A N 1
ATOM 947 C CA . TYR A 1 113 ? 1.192 2.760 2.228 1.00 97.06 113 TYR A CA 1
ATOM 948 C C . TYR A 1 113 ? 1.148 3.194 0.768 1.00 97.06 113 TYR A C 1
ATOM 950 O O . TYR A 1 113 ? 0.231 2.821 0.039 1.00 97.06 113 TYR A O 1
ATOM 958 N N . GLU A 1 114 ? 2.143 3.968 0.348 1.00 96.69 114 GLU A N 1
ATOM 959 C CA . GLU A 1 114 ? 2.370 4.347 -1.046 1.00 96.69 114 GLU A CA 1
ATOM 960 C C . GLU A 1 114 ? 3.741 3.820 -1.470 1.00 96.69 114 GLU A C 1
ATOM 962 O O . GLU A 1 114 ? 4.706 3.943 -0.713 1.00 96.69 114 GLU A O 1
ATOM 967 N N . TYR A 1 115 ? 3.831 3.223 -2.660 1.00 96.81 115 TYR A N 1
ATOM 968 C CA . TYR A 1 115 ? 5.113 2.779 -3.198 1.00 96.81 115 TYR A CA 1
ATOM 969 C C . TYR A 1 115 ? 6.009 3.983 -3.476 1.00 96.81 115 TYR A C 1
ATOM 971 O O . TYR A 1 115 ? 5.692 4.846 -4.296 1.00 96.81 115 TYR A O 1
ATOM 979 N N . ALA A 1 116 ? 7.159 4.017 -2.814 1.00 95.12 116 ALA A N 1
ATOM 980 C CA . ALA A 1 116 ? 8.170 5.035 -3.018 1.00 95.12 116 ALA A CA 1
ATOM 981 C C . ALA A 1 116 ? 9.117 4.662 -4.169 1.00 95.12 116 ALA A C 1
ATOM 983 O O . ALA A 1 116 ? 9.223 3.502 -4.575 1.00 95.12 116 ALA A O 1
ATOM 984 N N . ALA A 1 117 ? 9.814 5.666 -4.703 1.00 91.38 117 ALA A N 1
ATOM 985 C CA . ALA A 1 117 ? 10.869 5.450 -5.686 1.00 91.38 117 ALA A CA 1
ATOM 986 C C . ALA A 1 117 ? 12.042 4.706 -5.046 1.00 91.38 117 ALA A C 1
ATOM 988 O O . ALA A 1 117 ? 12.600 5.184 -4.056 1.00 91.38 117 ALA A O 1
ATOM 989 N N . GLY A 1 118 ? 12.381 3.556 -5.626 1.00 80.00 118 GLY A N 1
ATOM 990 C CA . GLY A 1 118 ? 13.567 2.767 -5.299 1.00 80.00 118 GLY A CA 1
ATOM 991 C C . GLY A 1 118 ? 14.503 2.612 -6.487 1.00 80.00 118 GLY A C 1
ATOM 992 O O . GLY A 1 118 ? 14.166 3.106 -7.590 1.00 80.00 118 GLY A O 1
#

Solvent-accessible surface area (backbone atoms only — not comparable to full-atom values): 7146 Å² total; per-residue (Å²): 138,90,86,86,85,88,67,83,85,50,84,68,58,70,62,54,51,53,50,28,71,75,38,76,89,51,84,87,77,54,77,46,79,29,78,94,76,74,43,36,34,21,66,42,84,85,26,86,89,50,53,59,38,33,37,42,44,35,27,44,61,86,73,50,75,49,76,50,75,25,67,48,71,70,57,50,33,56,53,46,24,72,75,69,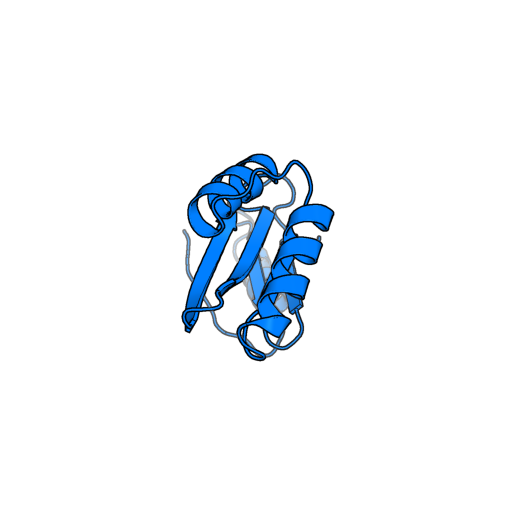74,46,90,57,93,47,71,69,52,51,44,54,52,30,58,54,32,34,79,78,22,78,80,23,38,58,45,79,47,62,58,38,86,91

Nearest PDB structures (foldseek):
  4iaj-assembly1_B  TM=4.843E-01  e=3.386E+00  Streptococcus pneumoniae TIGR4
  1zg2-assembly1_A  TM=4.653E-01  e=3.386E+00  Halalkalibacterium halodurans
  4rh6-assembly3_C  TM=3.335E-01  e=8.876E+00  Staphylococcus aureus subsp. aureus COL

=== Feature glossary ===
Legend for the data blocks above and below:

— What the protein is —

Sequence gives the chain of amino acids in standard one-letter code (A=alanine, C=cysteine, …, Y=tyrosine), read N→C. It is the only feature that is directly encoded by the gene; all structural features are derived from the folded form of this sequence.

The annotation block draws on four external resources. InterPro: which protein families and domains the sequence belongs to. GO: standardized terms for what the protein does, what process it participates in, and where in the cell it acts. CATH: which structural fold it has in the CATH hierarchy. Organism: the species of origin.

— Where its atoms are —

Atomic coordinates in PDBx/mmCIF format — the same representation the Protein Data Bank distributes. Each line of the _atom_site loop places one backbone atom in Cartesian space (units: ångströms, origin: a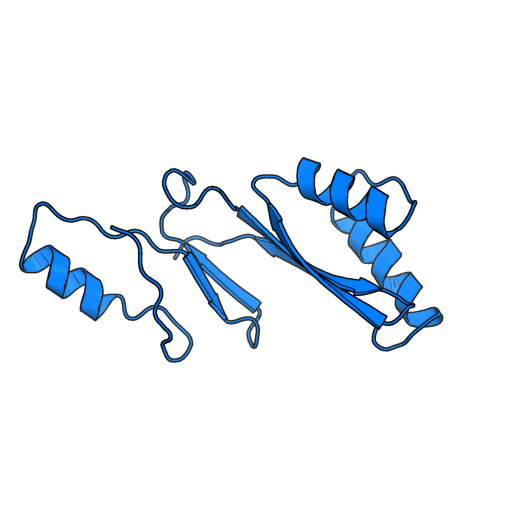rbitrary).

Six rendered views show the 3D structure from the faces of a cube — i.e. along ±x, ±y, ±z. Rendering representation is drawn randomly per protein from cartoon (secondary-structure ribbons), sticks (backbone bonds), or molecular surface; coloring is either N→C rainbow (blue at the N-terminus through red at the C-terminus) or one color per chain.

— Local backbone conformation —

DSSP 8-state secondary structure assigns each residue one of H (α-helix), G (3₁₀-helix), I (π-helix), E (extended β-strand), B (isolated β-bridge), T (hydrogen-bonded turn), S (bend), or '-' (coil). The assignment is computed from backbone hydrogen-bond geometry via the Kabsch–Sander algorithm.

P-SEA three-state a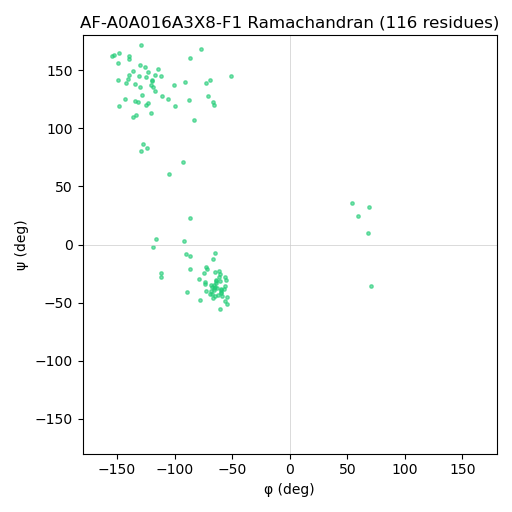nnotation labels each residue as helix, strand, or coil based purely on the geometry of the Cα trace. It serves as a fallback when the full backbone (and thus DSSP) is unavailable.

φ (phi) and ψ (psi) are the two rotatable backbone dihedrals per residue: φ is the C(i-1)–N–Cα–C torsion, ψ is the N–Cα–C–N(i+1) torsion, both in degrees on (−180°, 180°]. α-helical residues cluster near (−60°, −45°); β-strand residues near (−120°, +130°). A Ramachandran plot is simply a scatter of (φ, ψ) for every residue.

— Global shape and packing —

Radius of gyration (Rg) is the root-mean-square distance of Cα atoms from their centroid — a single number for overall size and compactness. A globular domain of N residues has Rg ≈ 2.2·N^0.38 Å; an extended or disordered chain has a much larger Rg. The Cα contact count is the number of residue pairs whose Cα atoms are within 8 Å and are more than four positions apart in sequence — a standard proxy for tertiary packing density. The bounding box is the smallest axis-aligned box enclosing all Cα atoms.

Accessible surface area quantifies burial. A residue with SASA near zero is packed into the hydrophobic core; one with SASA >100 Å² sits on the surface. Computed here via the Shrake–Rupley numerical algorithm with a 1.4 Å probe.

The contact map is a binary N×N matrix image: pixel (i, j) is dark where Cα_i and Cα_j are within 8 Å and |i−j|>4. Because the |i−j|>4 filter removes local helical contacts, off-diagonal stripes parallel to the main diagonal indicate parallel β-sheets; stripes perpendicular to it indicate antiparallel β-sheets. The Ramachandran plot scatters every residue's (φ, ψ) pair against the sterically allowed regions. The PAE heatmap renders the predicted-aligned-error matrix.

— Structural neighborhood —

A 3Di character summarizes, for each residue, the relative orientation of the Cα frame of its nearest spatial neighbor. Because it encodes fold topology rather than chemistry, 3Di alignments detect remote structural similarity that sequence alignment misses.

Structural nearest neighbors (via Foldseek easy-search vs the PDB). Reported per hit: target PDB id, E-value, and alignment TM-score. A TM-score above ~0.5 is the conventional threshold for 'same fold'.

— Confidence and disorder —

For AlphaFold models, the B-factor field carries pLDDT — the model's own estimate of local accuracy on a 0–100 scale. Regions with pLDDT<50 should be treated as essentially unmodeled; they often correspond to intrinsically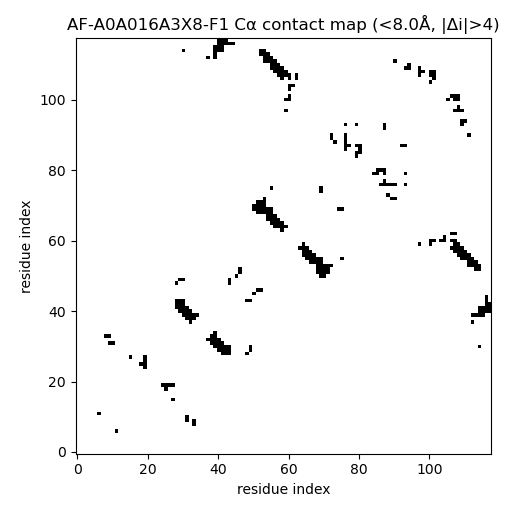 disordered segments.

B-factor (Debye–Waller factor) reflects atomic displacement in the crystal lattice. It is an experimental observable (units Å²), not a prediction; low values mean the atom is pinned down, high values mean it moves or is heterogeneous across the crystal.

Predicted Aligned Error (PAE) is an AlphaFold confidence matrix: entry (i, j) is the expected error in the position of residue j, in ångströms, when the prediction is superimposed on the true structure at residue i. Low PAE within a block of residues means that block is internally rigid and well-predicted; high PAE between two blocks means their relative placement is uncertain even if each block individually is confident.